Protein AF-A0AAV1TGT6-F1 (afdb_monomer_lite)

Organism: NCBI:txid2874970

Structure (mmCIF, N/CA/C/O backbone):
data_AF-A0AAV1TGT6-F1
#
_entry.id   AF-A0AAV1TGT6-F1
#
loop_
_atom_site.group_PDB
_atom_site.id
_atom_site.type_symbol
_atom_site.label_atom_id
_atom_site.label_alt_id
_atom_site.label_comp_id
_atom_site.label_asym_id
_atom_site.label_entity_id
_atom_site.label_seq_id
_atom_site.pdbx_PDB_ins_code
_atom_site.Cartn_x
_atom_site.Cartn_y
_atom_site.Cartn_z
_atom_site.occupancy
_atom_site.B_iso_or_equiv
_atom_site.auth_seq_id
_atom_site.auth_comp_id
_atom_site.auth_asym_id
_atom_site.auth_atom_id
_atom_site.pdbx_PDB_model_num
ATOM 1 N N . MET A 1 1 ? -1.659 16.816 -1.299 1.00 52.34 1 MET A N 1
ATOM 2 C CA . MET A 1 1 ? -0.322 16.943 -1.938 1.00 52.34 1 MET A CA 1
ATOM 3 C C . MET A 1 1 ? -0.437 16.817 -3.463 1.00 52.34 1 MET A C 1
ATOM 5 O O . MET A 1 1 ? -0.278 15.731 -4.001 1.00 52.34 1 MET A O 1
ATOM 9 N N . ARG A 1 2 ? -0.782 17.900 -4.177 1.00 68.19 2 ARG A N 1
ATOM 10 C CA . ARG A 1 2 ? -1.012 17.860 -5.644 1.00 68.19 2 ARG A CA 1
ATOM 11 C C . ARG A 1 2 ? 0.282 17.959 -6.464 1.00 68.19 2 ARG A C 1
ATOM 13 O O . ARG A 1 2 ? 0.355 17.412 -7.557 1.00 68.19 2 ARG A O 1
ATOM 20 N N . TRP A 1 3 ? 1.302 18.605 -5.903 1.00 65.56 3 TRP A N 1
ATOM 21 C CA . TRP A 1 3 ? 2.617 18.789 -6.519 1.00 65.56 3 TRP A CA 1
ATOM 22 C C . TRP A 1 3 ? 3.375 17.468 -6.711 1.00 65.56 3 TRP A C 1
ATOM 24 O O . TRP A 1 3 ? 3.948 17.245 -7.772 1.00 65.56 3 TRP A O 1
ATOM 34 N N . SER A 1 4 ? 3.298 16.546 -5.745 1.00 72.44 4 SER A N 1
ATOM 35 C CA . SER A 1 4 ? 3.922 15.225 -5.867 1.00 72.44 4 SER A CA 1
ATOM 36 C C . SER A 1 4 ? 3.271 14.382 -6.966 1.00 72.44 4 SER A C 1
ATOM 38 O O . SER A 1 4 ? 3.976 13.756 -7.749 1.00 72.44 4 SER A O 1
ATOM 40 N N . LEU A 1 5 ? 1.940 14.403 -7.083 1.00 71.75 5 LEU A N 1
ATOM 41 C CA . LEU A 1 5 ? 1.219 13.694 -8.148 1.00 71.75 5 LEU A CA 1
ATOM 42 C C . LEU A 1 5 ? 1.540 14.249 -9.542 1.00 71.75 5 LEU A C 1
ATOM 44 O O . LEU A 1 5 ? 1.738 13.469 -10.471 1.00 71.75 5 LEU A O 1
ATOM 48 N N . ALA A 1 6 ? 1.635 15.575 -9.679 1.00 72.00 6 ALA A N 1
ATOM 49 C CA . ALA A 1 6 ? 2.050 16.210 -10.927 1.00 72.00 6 ALA A CA 1
ATOM 50 C C . ALA A 1 6 ? 3.485 15.805 -11.307 1.00 72.00 6 ALA A C 1
ATOM 52 O O . ALA A 1 6 ? 3.708 15.332 -12.420 1.00 72.00 6 ALA A O 1
ATOM 53 N N . ALA A 1 7 ? 4.419 15.860 -10.352 1.00 75.00 7 ALA A N 1
ATOM 54 C CA . ALA A 1 7 ? 5.800 15.434 -10.563 1.00 75.00 7 ALA A CA 1
ATOM 55 C C . ALA A 1 7 ? 5.895 13.956 -10.983 1.00 75.00 7 ALA A C 1
ATOM 57 O O . ALA A 1 7 ? 6.621 13.626 -11.915 1.00 75.00 7 ALA A O 1
ATOM 58 N N . TRP A 1 8 ? 5.113 13.064 -10.365 1.00 76.12 8 TRP A N 1
ATOM 59 C CA . TRP A 1 8 ? 5.063 11.650 -10.753 1.00 76.12 8 TRP A CA 1
ATOM 60 C C . TRP A 1 8 ? 4.501 11.430 -12.160 1.00 76.12 8 TRP A C 1
ATOM 62 O O . TRP A 1 8 ? 4.9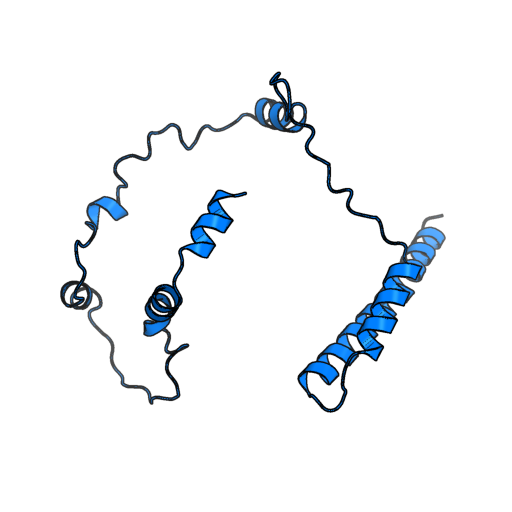58 10.526 -12.857 1.00 76.12 8 TRP A O 1
ATOM 72 N N . SER A 1 9 ? 3.542 12.252 -12.595 1.00 78.94 9 SER A N 1
ATOM 73 C CA . SER A 1 9 ? 2.957 12.152 -13.939 1.00 78.94 9 SER A CA 1
ATOM 74 C C . SER A 1 9 ? 3.894 12.617 -15.060 1.00 78.94 9 SER A C 1
ATOM 76 O O . SER A 1 9 ? 3.730 12.202 -16.206 1.00 78.94 9 SER A O 1
ATOM 78 N N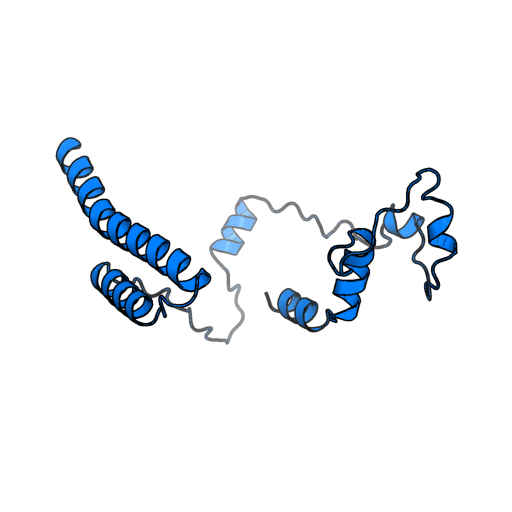 . GLU A 1 10 ? 4.898 13.431 -14.733 1.00 80.88 10 GLU A N 1
ATOM 79 C CA . GLU A 1 10 ? 5.905 13.918 -15.683 1.00 80.88 10 GLU A CA 1
ATOM 80 C C . GLU A 1 10 ? 7.106 12.967 -15.830 1.00 80.88 10 GLU A C 1
ATOM 82 O O . GLU A 1 10 ? 7.892 13.088 -16.776 1.00 80.88 10 GLU A O 1
ATOM 87 N N . ILE A 1 11 ? 7.254 11.982 -14.937 1.00 85.94 11 ILE A N 1
ATOM 88 C CA . ILE A 1 11 ? 8.341 11.004 -15.018 1.00 85.94 11 ILE A CA 1
ATOM 89 C C . ILE A 1 11 ? 8.053 10.012 -16.147 1.00 85.94 11 ILE A C 1
ATOM 91 O O . ILE A 1 11 ? 7.182 9.146 -16.066 1.00 85.94 11 ILE A O 1
ATOM 95 N N . SER A 1 12 ? 8.851 10.101 -17.209 1.00 83.94 12 SER A N 1
ATOM 96 C CA . SER A 1 12 ? 8.784 9.154 -18.319 1.00 83.94 12 SER A CA 1
ATOM 97 C C . SER A 1 12 ? 9.446 7.813 -17.972 1.00 83.94 12 SER A C 1
ATOM 99 O O . SER A 1 12 ? 10.417 7.746 -17.214 1.00 83.94 12 SER A O 1
ATOM 101 N N . SER A 1 13 ? 8.988 6.732 -18.610 1.00 79.31 13 SER A N 1
ATOM 102 C CA . SER A 1 13 ? 9.635 5.412 -18.511 1.00 79.31 13 SER A CA 1
ATOM 103 C C . SER A 1 13 ? 11.114 5.454 -18.925 1.00 79.31 13 SER A C 1
ATOM 105 O O . SER A 1 13 ? 11.942 4.770 -18.325 1.00 79.31 13 SER A O 1
ATOM 107 N N . ALA A 1 14 ? 11.471 6.314 -19.885 1.00 79.12 14 ALA A N 1
ATOM 108 C C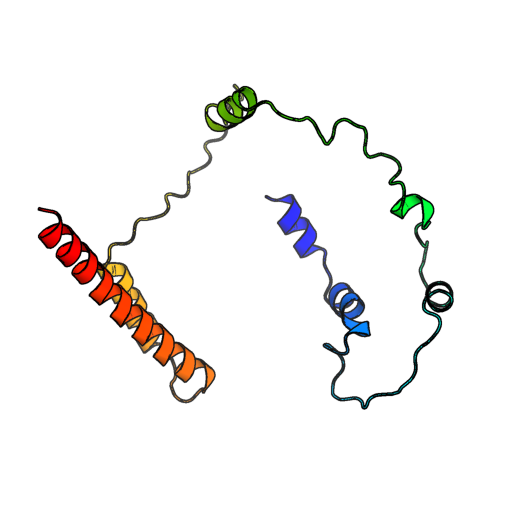A . ALA A 1 14 ? 12.856 6.522 -20.298 1.00 79.12 14 ALA A CA 1
ATOM 109 C C . ALA A 1 14 ? 13.705 7.162 -19.189 1.00 79.12 14 ALA A C 1
ATOM 111 O O . ALA A 1 14 ? 14.865 6.790 -19.022 1.00 79.12 14 ALA A O 1
ATOM 112 N N . THR A 1 15 ? 13.128 8.079 -18.405 1.00 81.31 15 THR A N 1
ATOM 113 C CA . THR A 1 15 ? 13.789 8.689 -17.242 1.00 81.31 15 THR A CA 1
ATOM 114 C C . THR A 1 15 ? 14.130 7.618 -16.210 1.00 81.31 15 THR A C 1
ATOM 116 O O . THR A 1 15 ? 15.280 7.511 -15.797 1.00 81.31 15 THR A O 1
ATOM 119 N N . ILE A 1 16 ? 13.162 6.758 -15.875 1.00 81.12 16 ILE A N 1
ATOM 120 C CA . ILE A 1 16 ? 13.356 5.646 -14.932 1.00 81.12 16 ILE A CA 1
ATOM 121 C C . ILE A 1 16 ? 14.429 4.684 -15.459 1.00 81.12 16 ILE A C 1
ATOM 123 O O . ILE A 1 16 ? 15.376 4.361 -14.746 1.00 81.12 16 ILE A O 1
ATOM 127 N N . ALA A 1 17 ? 14.334 4.268 -16.724 1.00 77.75 17 ALA A N 1
ATOM 128 C CA . ALA A 1 17 ? 15.307 3.362 -17.328 1.00 77.75 17 ALA A CA 1
ATOM 129 C C . ALA A 1 17 ? 16.732 3.940 -17.320 1.00 77.75 17 ALA A C 1
ATOM 131 O O . ALA A 1 17 ? 17.687 3.212 -17.067 1.00 77.75 17 ALA A O 1
ATOM 132 N N . ASN A 1 18 ? 16.884 5.247 -17.548 1.00 80.19 18 ASN A N 1
ATOM 133 C CA . ASN A 1 18 ? 18.186 5.908 -17.515 1.00 80.19 18 ASN A CA 1
ATOM 134 C C . ASN A 1 18 ? 18.755 5.977 -16.087 1.00 80.19 18 ASN A C 1
ATOM 136 O O . ASN A 1 18 ? 19.931 5.682 -15.882 1.00 80.19 18 ASN A O 1
ATOM 140 N N . CYS A 1 19 ? 17.914 6.265 -15.086 1.00 82.50 19 CYS A N 1
ATOM 141 C CA . CYS A 1 19 ? 18.313 6.260 -13.677 1.00 82.50 19 CYS A CA 1
ATOM 142 C C . CYS A 1 19 ? 18.837 4.892 -13.224 1.00 82.50 19 CYS A C 1
ATOM 144 O O . CYS A 1 19 ? 19.828 4.836 -12.508 1.00 82.50 19 CYS A O 1
ATOM 146 N N . PHE A 1 20 ? 18.225 3.793 -13.671 1.00 81.75 20 PHE A N 1
ATOM 147 C CA . PHE A 1 20 ? 18.610 2.431 -13.274 1.00 81.75 20 PHE A CA 1
ATOM 148 C C . PHE A 1 20 ? 19.540 1.726 -14.271 1.00 81.75 20 PHE A C 1
ATOM 150 O O . PHE A 1 20 ? 19.851 0.550 -14.105 1.00 81.75 20 PHE A O 1
ATOM 157 N N . ARG A 1 21 ? 20.038 2.423 -15.298 1.00 79.69 21 ARG A N 1
ATOM 158 C CA . ARG A 1 21 ? 20.909 1.807 -16.310 1.00 79.69 21 ARG A CA 1
ATOM 159 C C . ARG A 1 21 ? 22.228 1.298 -15.728 1.00 79.69 21 ARG A C 1
ATOM 161 O O . ARG A 1 21 ? 22.737 0.270 -16.146 1.00 79.69 21 ARG A O 1
ATOM 168 N N . HIS A 1 22 ? 22.766 1.991 -14.731 1.00 76.06 22 HIS A N 1
ATOM 169 C CA . HIS A 1 22 ? 24.014 1.607 -14.071 1.00 76.06 22 HIS A CA 1
ATOM 170 C C . HIS A 1 22 ? 23.860 0.404 -13.127 1.00 76.06 22 HIS A C 1
ATOM 172 O O . HIS A 1 22 ? 24.854 -0.220 -12.770 1.00 76.06 22 HIS A O 1
ATOM 178 N N . THR A 1 23 ? 22.634 0.070 -12.710 1.00 76.50 23 THR A N 1
ATOM 179 C CA . THR A 1 23 ? 22.392 -1.057 -11.800 1.00 76.50 23 THR A CA 1
ATOM 180 C C . THR A 1 23 ? 22.225 -2.379 -12.543 1.00 76.50 23 THR A C 1
ATOM 182 O O . THR A 1 23 ? 22.136 -3.424 -11.902 1.00 76.50 23 THR A O 1
ATOM 185 N N . GLY A 1 24 ? 22.134 -2.348 -13.881 1.00 69.06 24 GLY A N 1
ATOM 186 C CA . GLY A 1 24 ? 21.826 -3.518 -14.705 1.00 69.06 24 GLY A CA 1
ATOM 187 C C . GLY A 1 24 ? 20.427 -4.094 -14.455 1.00 69.06 24 GLY A C 1
ATOM 188 O O . GLY A 1 24 ? 20.091 -5.133 -15.006 1.00 69.06 24 GLY A O 1
ATOM 189 N N . LEU A 1 25 ? 19.589 -3.431 -13.644 1.00 71.25 25 LEU A N 1
ATOM 190 C CA . LEU A 1 25 ? 18.257 -3.912 -13.254 1.00 71.25 25 LEU A CA 1
ATOM 191 C C . LEU A 1 25 ? 17.293 -3.998 -14.445 1.00 71.25 25 LEU A C 1
ATOM 193 O O . LEU A 1 25 ? 16.362 -4.800 -14.438 1.00 71.25 25 LEU A O 1
ATOM 197 N N . MET A 1 26 ? 17.517 -3.149 -15.450 1.00 69.81 26 MET A N 1
ATOM 198 C CA . MET A 1 26 ? 16.704 -3.059 -16.666 1.00 69.81 26 MET A CA 1
ATOM 199 C C . MET A 1 26 ? 17.348 -3.767 -17.863 1.00 69.81 26 MET A C 1
ATOM 201 O O . MET A 1 26 ? 16.709 -3.896 -18.907 1.00 69.81 26 MET A O 1
ATOM 205 N N . ASP A 1 27 ? 18.588 -4.235 -17.717 1.00 66.56 27 ASP A N 1
ATOM 206 C CA . ASP A 1 27 ? 19.281 -4.993 -18.747 1.00 66.56 27 ASP A CA 1
ATOM 207 C C . ASP A 1 27 ? 19.010 -6.487 -18.514 1.00 66.56 27 ASP A C 1
ATOM 209 O O . ASP A 1 27 ? 19.322 -7.056 -17.468 1.00 66.56 27 ASP A O 1
ATOM 213 N N . GLY A 1 28 ? 18.393 -7.145 -19.500 1.00 63.25 28 GLY A N 1
ATOM 214 C CA . GLY A 1 28 ? 18.340 -8.610 -19.544 1.00 63.25 28 GLY A CA 1
ATOM 215 C C . GLY A 1 28 ? 19.755 -9.211 -19.490 1.00 63.25 28 GLY A C 1
ATOM 216 O O . GLY A 1 28 ? 20.731 -8.500 -19.724 1.00 63.25 28 GLY A O 1
ATOM 217 N N . PRO A 1 29 ? 19.902 -10.514 -19.190 1.00 48.16 29 PRO A N 1
ATOM 218 C CA . PRO A 1 29 ? 21.154 -11.081 -18.697 1.00 48.16 29 PRO A CA 1
ATOM 219 C C . PRO A 1 29 ? 22.310 -10.870 -19.681 1.00 48.16 29 PRO A C 1
ATOM 221 O O . PRO A 1 29 ? 22.440 -11.588 -20.672 1.00 48.16 29 PRO A O 1
ATOM 224 N N . ALA A 1 30 ? 23.177 -9.911 -19.365 1.00 44.94 30 ALA A N 1
ATOM 225 C CA . ALA A 1 30 ? 24.465 -9.720 -20.007 1.00 44.94 30 ALA A CA 1
ATOM 226 C C . ALA A 1 30 ? 25.564 -9.816 -18.941 1.00 44.94 30 ALA A C 1
ATOM 228 O O . ALA A 1 30 ? 25.501 -9.187 -17.887 1.00 44.94 30 ALA A O 1
ATOM 229 N N . LEU A 1 31 ? 26.526 -10.698 -19.222 1.00 45.31 31 LEU A N 1
ATOM 230 C CA . LEU A 1 31 ? 27.658 -11.100 -18.384 1.00 45.31 31 LEU A CA 1
ATOM 231 C C . LEU A 1 31 ? 28.491 -9.917 -17.845 1.00 45.31 31 LEU A C 1
ATOM 233 O O . LEU A 1 31 ? 28.522 -8.853 -18.462 1.00 45.31 31 LEU A O 1
ATOM 237 N N . PRO A 1 32 ? 29.252 -10.123 -16.751 1.00 49.84 32 PRO A N 1
ATOM 238 C CA . PRO A 1 32 ? 29.999 -9.060 -16.107 1.00 49.84 32 PRO A CA 1
ATOM 239 C C . PRO A 1 32 ? 31.267 -8.750 -16.905 1.00 49.84 32 PRO A C 1
ATOM 241 O O . PRO A 1 32 ? 32.095 -9.631 -17.146 1.00 49.84 32 PRO A O 1
ATOM 244 N N . THR A 1 33 ? 31.459 -7.483 -17.259 1.00 43.34 33 THR A N 1
ATOM 245 C CA . THR A 1 33 ? 32.773 -6.967 -17.651 1.00 43.34 33 THR A CA 1
ATOM 246 C C . THR A 1 33 ? 33.331 -6.094 -16.538 1.00 43.34 33 THR A C 1
ATOM 248 O O . THR A 1 33 ? 32.703 -5.152 -16.068 1.00 43.34 33 THR A O 1
ATOM 251 N N . SER A 1 34 ? 34.517 -6.509 -16.116 1.00 46.25 34 SER A N 1
ATOM 252 C CA . SER A 1 34 ? 35.388 -6.014 -15.060 1.00 46.25 34 SER A CA 1
ATOM 253 C C . SER A 1 34 ? 35.757 -4.532 -15.121 1.00 46.25 34 SER A C 1
ATOM 255 O O . SER A 1 34 ? 35.914 -3.986 -16.210 1.00 46.25 34 SER A O 1
ATOM 257 N N . GLY A 1 35 ? 36.196 -4.027 -13.966 1.00 36.19 35 GLY A N 1
ATOM 258 C CA . GLY A 1 35 ? 37.413 -3.212 -13.892 1.00 36.19 35 GLY A CA 1
ATOM 259 C C . GLY A 1 35 ? 37.160 -1.773 -13.481 1.00 36.19 35 GLY A C 1
ATOM 260 O O . GLY A 1 35 ? 36.563 -1.014 -14.232 1.00 36.19 35 GLY A O 1
ATOM 261 N N . GLY A 1 36 ? 37.611 -1.425 -12.276 1.00 45.34 36 GLY A N 1
ATOM 262 C CA . GLY A 1 36 ? 37.471 -0.091 -11.716 1.00 45.34 36 GLY A CA 1
ATOM 263 C C . GLY A 1 36 ? 38.458 0.941 -12.261 1.00 45.34 36 GLY A C 1
ATOM 264 O O . GLY A 1 36 ? 39.257 0.673 -13.155 1.00 45.34 36 GLY A O 1
ATOM 265 N N . GLU A 1 37 ? 38.397 2.086 -11.579 1.00 47.38 37 GLU A N 1
ATOM 266 C CA . GLU A 1 37 ? 39.290 3.250 -11.617 1.00 47.38 37 GLU A CA 1
ATOM 267 C C . GLU A 1 37 ? 38.924 4.350 -12.642 1.00 47.38 37 GLU A C 1
ATOM 269 O O . GLU A 1 37 ? 39.104 4.211 -13.849 1.00 47.38 37 GLU A O 1
ATOM 274 N N . ASN A 1 38 ? 38.496 5.498 -12.079 1.00 45.88 38 ASN A N 1
ATOM 275 C CA . ASN A 1 38 ? 38.295 6.845 -12.656 1.00 45.88 38 ASN A CA 1
ATOM 276 C C . ASN A 1 38 ? 36.859 7.273 -13.029 1.00 45.88 38 ASN A C 1
ATOM 278 O O . ASN A 1 38 ? 36.551 7.576 -14.180 1.00 45.88 38 ASN A O 1
ATOM 282 N N . GLU A 1 39 ? 36.002 7.451 -12.018 1.00 50.59 39 GLU A N 1
ATOM 283 C CA . GLU A 1 39 ? 34.635 7.991 -12.167 1.00 50.59 39 GLU A CA 1
ATOM 284 C C . GLU A 1 39 ? 34.567 9.503 -12.486 1.00 50.59 39 GLU A C 1
ATOM 286 O O . GLU A 1 39 ? 33.512 10.013 -12.851 1.00 50.59 39 GLU A O 1
ATOM 291 N N . ALA A 1 40 ? 35.681 10.242 -12.424 1.00 49.41 40 ALA A N 1
ATOM 292 C CA . ALA A 1 40 ? 35.696 11.681 -12.726 1.00 49.41 40 ALA A CA 1
ATOM 293 C C . ALA A 1 40 ? 35.831 12.008 -14.231 1.00 49.41 40 ALA A C 1
ATOM 295 O O . ALA A 1 40 ? 35.509 13.116 -14.655 1.00 49.41 40 ALA A O 1
ATOM 296 N N . GLY A 1 41 ? 36.306 11.064 -15.053 1.00 50.12 41 GLY A N 1
ATOM 297 C CA . GLY A 1 41 ? 36.535 11.281 -16.491 1.00 50.12 41 GLY A CA 1
ATOM 298 C C . GLY A 1 41 ? 35.352 10.912 -17.392 1.00 50.12 41 GLY A C 1
ATOM 299 O O . GLY A 1 41 ? 35.310 11.313 -18.555 1.00 50.12 41 GLY A O 1
ATOM 300 N N . THR A 1 42 ? 34.386 10.151 -16.875 1.00 54.50 42 THR A N 1
ATOM 301 C CA . THR A 1 42 ? 33.276 9.585 -17.658 1.00 54.50 42 THR A CA 1
ATOM 302 C C . THR A 1 42 ? 32.095 10.545 -17.793 1.00 54.50 42 THR A C 1
ATOM 304 O O . THR A 1 42 ? 31.396 10.516 -18.805 1.00 54.50 42 THR A O 1
ATOM 307 N N . VAL A 1 43 ? 31.910 11.461 -16.835 1.00 56.56 43 VAL A N 1
ATOM 308 C CA . VAL A 1 43 ? 30.804 12.437 -16.845 1.00 56.56 43 VAL A CA 1
ATOM 309 C C . VAL A 1 43 ? 30.905 13.402 -18.035 1.00 56.56 43 VAL A C 1
ATOM 311 O O . VAL A 1 43 ? 29.888 13.768 -18.618 1.00 56.56 43 VAL A O 1
ATOM 314 N N . GLY A 1 44 ? 32.124 13.752 -18.464 1.00 56.44 44 GLY A N 1
ATOM 315 C CA . GLY A 1 44 ? 32.361 14.633 -19.617 1.00 56.44 44 GLY A CA 1
ATOM 316 C C . GLY A 1 44 ? 32.101 13.994 -20.989 1.00 56.44 44 GLY A C 1
ATOM 317 O O . GLY A 1 44 ? 32.047 14.708 -21.986 1.00 56.44 44 GLY A O 1
ATOM 318 N N . GLN A 1 45 ? 31.941 12.667 -21.057 1.00 60.69 45 GLN A N 1
ATOM 319 C CA . GLN A 1 45 ? 31.667 11.936 -22.303 1.00 60.69 45 GLN A CA 1
ATOM 320 C C . GLN A 1 45 ? 30.175 11.658 -22.515 1.00 60.69 45 GLN A C 1
ATOM 322 O O . GLN A 1 45 ? 29.770 11.202 -23.586 1.00 60.69 45 GLN A O 1
ATOM 327 N N . LEU A 1 46 ? 29.343 11.934 -21.509 1.00 59.78 46 LEU A N 1
ATOM 328 C CA . LEU A 1 46 ? 27.899 11.832 -21.640 1.00 59.78 46 LEU A CA 1
ATOM 329 C C . LEU A 1 46 ? 27.408 13.004 -22.507 1.00 59.78 46 LEU A C 1
ATOM 331 O O . LEU A 1 46 ? 27.791 14.146 -22.248 1.00 59.78 46 LEU A O 1
ATOM 335 N N . PRO A 1 47 ? 26.556 12.773 -23.525 1.00 66.75 47 PRO A N 1
ATOM 336 C CA . PRO A 1 47 ? 25.981 13.832 -24.352 1.00 66.75 47 PRO A CA 1
ATOM 337 C C . PRO A 1 47 ? 24.910 14.609 -23.564 1.00 66.75 47 PRO A C 1
ATOM 339 O O . PRO A 1 47 ? 23.725 14.599 -23.897 1.00 66.75 47 PRO A O 1
ATOM 342 N N . LEU A 1 48 ? 25.322 15.261 -22.478 1.00 65.12 48 LEU A N 1
ATOM 343 C CA . LEU A 1 48 ? 24.476 16.071 -21.618 1.00 65.12 48 LEU A CA 1
ATOM 344 C C . LEU A 1 48 ? 24.286 17.429 -22.290 1.00 65.12 48 LEU A C 1
ATOM 346 O O . LEU A 1 48 ? 25.207 18.241 -22.383 1.00 65.12 48 LEU A O 1
ATOM 350 N N . ARG A 1 49 ? 23.075 17.689 -22.785 1.00 57.38 49 ARG A N 1
ATOM 351 C CA . ARG A 1 49 ? 22.690 19.045 -23.178 1.00 57.38 49 ARG A CA 1
ATOM 352 C C . ARG A 1 49 ? 22.552 19.874 -21.904 1.00 57.38 49 ARG A C 1
ATOM 354 O O . ARG A 1 49 ? 21.621 19.648 -21.144 1.00 57.38 49 ARG A O 1
ATOM 361 N N . ASN A 1 50 ? 23.465 20.829 -21.726 1.00 61.75 50 ASN A N 1
ATOM 362 C CA . ASN A 1 50 ? 23.506 21.781 -20.612 1.00 61.75 50 ASN A CA 1
ATOM 363 C C . ASN A 1 50 ? 23.796 21.138 -19.235 1.00 61.75 50 ASN A C 1
ATOM 365 O O . ASN A 1 50 ? 22.890 21.014 -18.411 1.00 61.75 50 ASN A O 1
ATOM 369 N N . PRO A 1 51 ? 25.042 20.699 -18.971 1.00 69.25 51 PRO A N 1
ATOM 370 C CA . PRO A 1 51 ? 25.408 20.161 -17.666 1.00 69.25 51 PRO A CA 1
ATOM 371 C C . PRO A 1 51 ? 25.345 21.258 -16.596 1.00 69.25 51 PRO A C 1
ATOM 373 O O . PRO A 1 51 ? 25.969 22.312 -16.729 1.00 69.25 51 PRO A O 1
ATOM 376 N N . MET A 1 52 ? 24.603 20.994 -15.521 1.00 69.12 52 MET A N 1
ATOM 377 C CA . MET A 1 52 ? 24.604 21.839 -14.329 1.00 69.12 52 MET A CA 1
ATOM 378 C C . MET A 1 52 ? 26.017 21.884 -13.735 1.00 69.12 52 MET A C 1
ATOM 380 O O . MET A 1 52 ? 26.719 20.870 -13.703 1.00 69.12 52 MET A O 1
ATOM 384 N N . SER A 1 53 ? 26.455 23.059 -13.278 1.00 76.31 53 SER A N 1
ATOM 385 C CA . SER A 1 53 ? 27.783 23.184 -12.681 1.00 76.31 53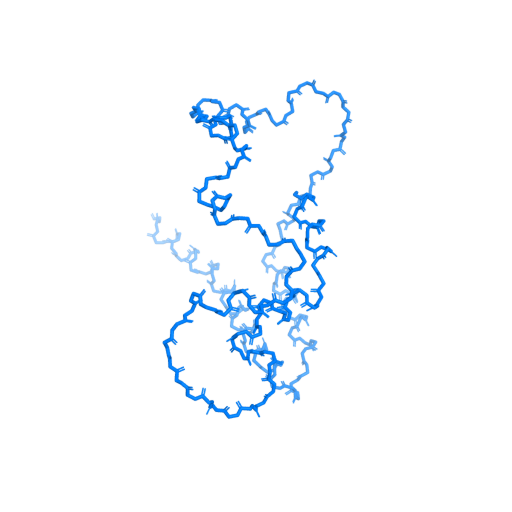 SER A CA 1
ATOM 386 C C . SER A 1 53 ? 27.834 22.467 -11.327 1.00 76.31 53 SER A C 1
ATOM 388 O O . SER A 1 53 ? 26.899 22.555 -10.535 1.00 76.31 53 SER A O 1
ATOM 390 N N . ILE A 1 54 ? 28.949 21.794 -11.027 1.00 70.56 54 ILE A N 1
ATOM 391 C CA . ILE A 1 54 ? 29.175 21.157 -9.715 1.00 70.56 54 ILE A CA 1
ATOM 392 C C . ILE A 1 54 ? 29.127 22.210 -8.594 1.00 70.56 54 ILE A C 1
ATOM 394 O O . ILE A 1 54 ? 28.653 21.927 -7.498 1.00 70.56 54 ILE A O 1
ATOM 398 N N . ALA A 1 55 ? 29.548 23.446 -8.879 1.00 69.75 55 ALA A N 1
ATOM 399 C CA . ALA A 1 55 ? 29.443 24.556 -7.936 1.00 69.75 55 ALA A CA 1
ATOM 400 C C . ALA A 1 55 ? 27.983 24.861 -7.554 1.00 69.75 55 ALA A C 1
ATOM 402 O O . ALA A 1 55 ? 27.722 25.155 -6.396 1.00 69.75 55 ALA A O 1
ATOM 403 N N . SER A 1 56 ? 27.039 24.715 -8.489 1.00 70.44 56 SER A N 1
ATOM 404 C CA . SER A 1 56 ? 25.599 24.868 -8.235 1.00 70.44 56 SER A CA 1
ATOM 405 C C . SER A 1 56 ? 25.006 23.710 -7.426 1.00 70.44 56 SER A C 1
ATOM 407 O O . SER A 1 56 ? 24.010 23.906 -6.746 1.00 70.44 56 SER A O 1
ATOM 409 N N . LEU A 1 57 ? 25.602 22.512 -7.483 1.00 68.31 57 LEU A N 1
ATOM 410 C CA . LEU A 1 57 ? 25.200 21.381 -6.634 1.00 68.31 57 LEU A CA 1
ATOM 411 C C . LEU A 1 57 ? 25.704 21.540 -5.198 1.00 68.31 57 LEU A C 1
ATOM 413 O O . LEU A 1 57 ? 25.012 21.182 -4.253 1.00 68.31 57 LEU A O 1
ATOM 417 N N . LEU A 1 58 ? 26.933 22.035 -5.046 1.00 71.75 58 LEU A N 1
ATOM 418 C CA . LEU A 1 58 ? 27.565 22.216 -3.738 1.00 71.75 58 LEU A CA 1
ATOM 419 C C . LEU A 1 58 ? 27.087 23.479 -3.025 1.00 71.75 58 LEU A C 1
ATOM 421 O O . LEU A 1 58 ? 27.161 23.550 -1.804 1.00 71.75 58 LEU A O 1
ATOM 425 N N . ASN A 1 59 ? 26.636 24.470 -3.785 1.00 64.31 59 ASN A N 1
ATOM 426 C CA . ASN A 1 59 ? 26.110 25.714 -3.261 1.00 64.31 59 ASN A CA 1
ATOM 427 C C . ASN A 1 59 ? 24.911 26.123 -4.129 1.00 64.31 59 ASN A C 1
ATOM 429 O O . ASN A 1 59 ? 25.095 26.842 -5.120 1.00 64.31 59 ASN A O 1
ATOM 433 N N . PRO A 1 60 ? 23.708 25.597 -3.827 1.00 66.88 60 PRO A N 1
ATOM 434 C CA . PRO A 1 60 ? 22.493 25.941 -4.546 1.00 66.88 60 PRO A CA 1
ATOM 435 C C . PRO A 1 60 ? 22.320 27.456 -4.501 1.00 66.88 60 PRO A C 1
ATOM 437 O O . PRO A 1 60 ? 22.146 28.050 -3.439 1.00 66.88 60 PRO A O 1
ATOM 440 N N . ALA A 1 61 ? 22.448 28.104 -5.656 1.00 63.22 61 ALA A N 1
ATOM 441 C CA . ALA A 1 61 ? 22.127 29.513 -5.752 1.00 63.22 61 ALA A CA 1
ATOM 442 C C . ALA A 1 61 ? 20.607 29.621 -5.593 1.00 63.22 61 ALA A C 1
ATOM 444 O O . ALA A 1 61 ? 19.886 29.122 -6.452 1.00 63.22 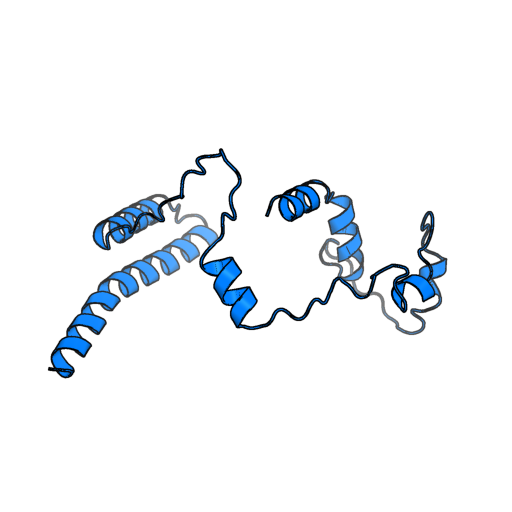61 ALA A O 1
ATOM 445 N N . GLU A 1 62 ? 20.176 30.269 -4.507 1.00 59.88 62 GLU A N 1
ATOM 446 C CA . GLU A 1 62 ? 18.785 30.639 -4.189 1.00 59.88 62 GLU A CA 1
ATOM 447 C C . GLU A 1 62 ? 17.960 29.647 -3.348 1.00 59.88 62 GLU A C 1
ATOM 449 O O . GLU A 1 62 ? 16.750 29.546 -3.524 1.00 59.88 62 GLU A O 1
ATOM 454 N N . GLU A 1 63 ? 18.550 29.005 -2.337 1.00 56.84 63 GLU A N 1
ATOM 455 C CA . GLU A 1 63 ? 17.770 28.818 -1.103 1.00 56.84 63 GLU A CA 1
ATOM 456 C C . GLU A 1 63 ? 17.947 30.082 -0.257 1.00 56.84 63 GLU A C 1
ATOM 458 O O . GLU A 1 63 ? 18.911 30.229 0.494 1.00 56.84 63 GLU A O 1
ATOM 463 N N . GLU A 1 64 ? 17.051 31.058 -0.454 1.00 57.53 64 GLU A N 1
ATOM 464 C CA . GLU A 1 64 ? 16.872 32.131 0.522 1.00 57.53 64 GLU A CA 1
ATOM 465 C C . GLU A 1 64 ? 16.689 31.493 1.906 1.00 57.53 64 GLU A C 1
ATOM 467 O O . GLU A 1 64 ? 15.950 30.520 2.068 1.00 57.53 64 GLU A O 1
ATOM 472 N N . GLU A 1 65 ? 17.352 32.073 2.907 1.00 55.06 65 GLU A N 1
ATOM 473 C CA . GLU A 1 65 ? 17.413 31.687 4.331 1.00 55.06 65 GLU A CA 1
ATOM 474 C C . GLU A 1 65 ? 16.029 31.587 5.026 1.00 55.06 65 GLU A C 1
ATOM 476 O O . GLU A 1 65 ? 15.921 31.413 6.235 1.00 55.06 65 GLU A O 1
ATOM 481 N N . THR A 1 66 ? 14.945 31.700 4.262 1.00 54.59 66 THR A N 1
ATOM 482 C CA . THR A 1 66 ? 13.543 31.690 4.672 1.00 54.59 66 THR A CA 1
ATOM 483 C C . THR A 1 66 ? 12.900 30.301 4.617 1.00 54.59 66 THR A C 1
ATOM 485 O O . THR A 1 66 ? 11.864 30.099 5.249 1.00 54.59 66 THR A O 1
ATOM 488 N N . ALA A 1 67 ? 13.493 29.321 3.919 1.00 55.62 67 ALA A N 1
ATOM 489 C CA . ALA A 1 67 ? 12.936 27.962 3.831 1.00 55.62 67 ALA A CA 1
ATOM 490 C C . ALA A 1 67 ? 13.038 27.167 5.150 1.00 55.62 67 ALA A C 1
ATOM 492 O O . ALA A 1 67 ? 12.317 26.188 5.350 1.00 55.62 67 ALA A O 1
ATOM 493 N N . HIS A 1 68 ? 13.900 27.607 6.070 1.00 54.25 68 HIS A N 1
ATOM 494 C CA . HIS A 1 68 ? 14.072 27.028 7.402 1.00 54.25 68 HIS A CA 1
ATOM 495 C C . HIS A 1 68 ? 13.560 27.982 8.484 1.00 54.25 68 HIS A C 1
ATOM 497 O O . HIS A 1 68 ? 14.276 28.313 9.425 1.00 54.25 68 HIS A O 1
ATOM 503 N N . ALA A 1 69 ? 12.317 28.450 8.357 1.00 66.19 69 ALA A N 1
ATOM 504 C CA . ALA A 1 69 ? 11.642 29.061 9.494 1.00 66.19 69 ALA A CA 1
ATOM 505 C C . ALA A 1 69 ? 11.463 27.986 10.582 1.00 66.19 69 ALA A C 1
ATOM 507 O O . ALA A 1 69 ? 10.607 27.108 10.467 1.00 66.19 69 ALA A O 1
ATOM 508 N N . GLU A 1 70 ? 12.309 28.019 11.613 1.00 69.75 70 GLU A N 1
ATOM 509 C CA . GLU A 1 70 ? 12.128 27.218 12.822 1.00 69.75 70 GLU A CA 1
ATOM 510 C C . GLU A 1 70 ? 10.839 27.687 13.513 1.00 69.75 70 GLU A C 1
ATOM 512 O O . GLU A 1 70 ? 10.828 28.686 14.230 1.00 69.75 70 GLU A O 1
ATOM 517 N N . LEU A 1 71 ? 9.726 27.000 13.244 1.00 75.12 71 LEU A N 1
ATOM 518 C CA . LEU A 1 71 ? 8.457 27.253 13.921 1.00 75.12 71 LEU A CA 1
ATOM 519 C C . LEU A 1 71 ? 8.581 26.851 15.388 1.00 75.12 71 LEU A C 1
ATOM 521 O O . LEU A 1 71 ? 9.047 25.758 15.714 1.00 75.12 71 LEU A O 1
ATOM 525 N N . THR A 1 72 ? 8.119 27.722 16.276 1.00 78.81 72 THR A N 1
ATOM 526 C CA . THR A 1 72 ? 8.023 27.399 17.700 1.00 78.81 72 THR A CA 1
ATOM 527 C C . THR A 1 72 ? 6.856 26.440 17.952 1.00 78.81 72 THR A C 1
ATOM 529 O O . THR A 1 72 ? 5.848 26.475 17.244 1.00 78.81 72 THR A O 1
ATOM 532 N N . ASP A 1 73 ? 6.939 25.608 18.997 1.00 79.69 73 ASP A N 1
ATOM 533 C CA . ASP A 1 73 ? 5.884 24.635 19.340 1.00 79.69 73 ASP A CA 1
ATOM 534 C C . ASP A 1 73 ? 4.483 25.275 19.436 1.00 79.69 73 ASP A C 1
ATOM 536 O O . ASP A 1 73 ? 3.487 24.661 19.058 1.00 79.69 73 ASP A O 1
ATOM 540 N N . ALA A 1 74 ? 4.392 26.534 19.881 1.00 80.44 74 ALA A N 1
ATOM 541 C CA . ALA A 1 74 ? 3.133 27.274 19.962 1.00 80.44 74 ALA A CA 1
ATOM 542 C C . ALA A 1 74 ? 2.541 27.628 18.582 1.00 80.44 74 ALA A C 1
ATOM 544 O O . ALA A 1 74 ? 1.322 27.633 18.416 1.00 80.44 74 ALA A O 1
ATOM 545 N N . GLU A 1 75 ? 3.382 27.901 17.584 1.00 77.25 75 GLU A N 1
ATOM 546 C CA . GLU A 1 75 ? 2.954 28.176 16.205 1.00 77.25 75 GLU A CA 1
ATOM 547 C C . GLU A 1 75 ? 2.533 26.890 15.489 1.00 77.25 75 GLU A C 1
ATOM 549 O O . GLU A 1 75 ? 1.561 26.894 14.734 1.00 77.25 75 GLU A O 1
ATOM 554 N N . ILE A 1 76 ? 3.205 25.775 15.791 1.00 79.50 76 ILE A N 1
ATOM 555 C CA . ILE A 1 76 ? 2.830 24.443 15.303 1.00 79.50 76 ILE A CA 1
ATOM 556 C C . ILE A 1 76 ? 1.454 24.048 15.846 1.00 79.50 76 ILE A C 1
ATOM 558 O O . ILE A 1 76 ? 0.598 23.609 15.082 1.00 79.50 76 ILE A O 1
ATOM 562 N N . ILE A 1 77 ? 1.214 24.242 17.148 1.00 80.56 77 ILE A N 1
ATOM 563 C CA . ILE A 1 77 ? -0.089 23.959 17.767 1.00 80.56 77 ILE A CA 1
ATOM 564 C C . ILE A 1 77 ? -1.183 24.809 17.115 1.00 80.56 77 ILE A C 1
ATOM 566 O O . ILE A 1 77 ? -2.232 24.281 16.760 1.00 80.56 77 ILE A O 1
ATOM 570 N N . LYS A 1 78 ? -0.918 26.092 16.856 1.00 78.25 78 LYS A N 1
ATOM 571 C CA . LYS A 1 78 ? -1.891 26.982 16.215 1.00 78.25 78 LYS A CA 1
ATOM 572 C C . LYS A 1 78 ? -2.235 26.572 14.776 1.00 78.25 78 LYS A C 1
ATOM 574 O O . LYS A 1 78 ? -3.388 26.687 14.387 1.00 78.25 78 LYS A O 1
ATOM 579 N N . LEU A 1 79 ? -1.277 26.052 14.004 1.00 73.94 79 LEU A N 1
ATOM 580 C CA . LEU A 1 79 ? -1.530 25.502 12.660 1.00 73.94 79 LEU A CA 1
ATOM 581 C C . LEU A 1 79 ? -2.359 24.208 12.683 1.00 73.94 79 LEU A C 1
ATOM 583 O O . LEU A 1 79 ? -3.040 23.896 11.709 1.00 73.94 79 LEU A O 1
ATOM 587 N N . VAL A 1 80 ? -2.282 23.443 13.774 1.00 73.31 80 VAL A N 1
ATOM 588 C CA . VAL A 1 80 ? -3.079 22.223 13.972 1.00 73.31 80 VAL A CA 1
ATOM 589 C C . VAL A 1 80 ? -4.486 22.556 14.473 1.00 73.31 80 VAL A C 1
ATOM 591 O O . VAL A 1 80 ? -5.438 21.876 14.099 1.00 73.31 80 VAL A O 1
ATOM 594 N N . GLU A 1 81 ? -4.619 23.586 15.309 1.00 74.12 81 GLU A N 1
ATOM 595 C CA . GLU A 1 81 ? -5.896 24.007 15.894 1.00 74.12 81 GLU A CA 1
ATOM 596 C C . GLU A 1 81 ? -6.733 24.890 14.951 1.00 74.12 81 GLU A C 1
ATOM 598 O O . GLU A 1 81 ? -7.952 24.743 14.937 1.00 74.12 81 GLU A O 1
ATOM 603 N N . ASP A 1 82 ? -6.103 25.732 14.122 1.00 60.56 82 ASP A N 1
ATOM 604 C CA . ASP A 1 82 ? -6.751 26.567 13.096 1.00 60.56 82 ASP A CA 1
ATOM 605 C C . ASP A 1 82 ? -6.213 26.220 11.687 1.00 60.56 82 ASP A C 1
ATOM 607 O O . ASP A 1 82 ? -5.416 26.971 11.113 1.00 60.56 82 ASP A O 1
ATOM 611 N N . PRO A 1 83 ? -6.646 25.108 11.058 1.00 55.53 83 PRO A N 1
ATOM 612 C CA . PRO A 1 83 ? -6.321 24.843 9.653 1.00 55.53 83 PRO A CA 1
ATOM 613 C C . PRO A 1 83 ? -6.994 25.836 8.684 1.00 55.53 83 PRO A C 1
ATOM 615 O O . PRO A 1 83 ? -6.645 25.873 7.505 1.00 55.53 83 PRO A O 1
ATOM 618 N N . TYR A 1 84 ? -7.934 26.652 9.174 1.00 51.62 84 TYR A N 1
ATOM 619 C CA . TYR A 1 84 ? -8.694 27.630 8.400 1.00 51.62 84 TYR A CA 1
ATOM 620 C C . TYR A 1 84 ? -8.677 28.992 9.099 1.00 51.62 84 TYR A C 1
ATOM 622 O O . TYR A 1 84 ? -9.676 29.432 9.666 1.00 51.62 84 TYR A O 1
ATOM 630 N N . GLY A 1 85 ? -7.539 29.684 9.051 1.00 52.38 85 GLY A N 1
ATOM 631 C CA . GLY A 1 85 ? -7.554 31.131 9.240 1.00 52.38 85 GLY A CA 1
ATOM 632 C C . GLY A 1 85 ? -8.476 31.746 8.186 1.00 52.38 85 GLY A C 1
ATOM 633 O O . GLY A 1 85 ? -8.194 31.606 7.004 1.00 52.38 85 GLY A O 1
ATOM 634 N N . GLU A 1 86 ? -9.587 32.334 8.640 1.00 54.25 86 GLU A N 1
ATOM 635 C CA . GLU A 1 86 ? -10.591 33.123 7.905 1.00 54.25 86 GLU A CA 1
ATOM 636 C C . GLU A 1 86 ? -10.357 33.276 6.384 1.00 54.25 86 GLU A C 1
ATOM 638 O O . GLU A 1 86 ? -9.988 34.344 5.903 1.00 54.25 86 GLU A O 1
ATOM 643 N N . GLU A 1 87 ? -10.650 32.239 5.600 1.00 44.88 87 GLU A N 1
ATOM 644 C CA . GLU A 1 87 ? -11.003 32.403 4.190 1.00 44.88 87 GLU A CA 1
ATOM 645 C C . GLU A 1 87 ? -12.324 31.683 3.934 1.00 44.88 87 GLU A C 1
ATOM 647 O O . GLU A 1 87 ? -12.463 30.465 4.061 1.00 44.88 87 GLU A O 1
ATOM 652 N N . GLU A 1 88 ? -13.333 32.493 3.626 1.00 48.94 88 GLU A N 1
ATOM 653 C CA . GLU A 1 88 ? -14.650 32.047 3.218 1.00 48.94 88 GLU A CA 1
ATOM 654 C C . GLU A 1 88 ? -14.552 31.123 1.997 1.00 48.94 88 GLU A C 1
ATOM 656 O O . GLU A 1 88 ? -14.111 31.519 0.920 1.00 48.94 88 GLU A O 1
ATOM 661 N N . GLY A 1 89 ? -15.101 29.918 2.144 1.00 43.66 89 GLY A N 1
ATOM 662 C CA . GLY A 1 89 ? -15.695 29.195 1.027 1.00 43.66 89 GLY A CA 1
ATOM 663 C C . GLY A 1 89 ? -14.819 28.144 0.358 1.00 43.66 89 GLY A C 1
ATOM 664 O O . GLY A 1 89 ? -14.398 28.314 -0.778 1.00 43.66 89 GLY A O 1
ATOM 665 N N . ALA A 1 90 ? -14.739 26.967 0.970 1.00 41.84 90 ALA A N 1
ATOM 666 C CA . ALA A 1 90 ? -14.918 25.707 0.253 1.00 41.84 90 ALA A CA 1
ATOM 667 C C . ALA A 1 90 ? -15.211 24.607 1.273 1.00 41.84 90 ALA A C 1
ATOM 669 O O . ALA A 1 90 ? -14.370 24.272 2.099 1.00 41.84 90 ALA A O 1
ATOM 670 N N . ALA A 1 91 ? -16.419 24.050 1.220 1.00 48.44 91 ALA A N 1
ATOM 671 C CA . ALA A 1 91 ? -16.737 22.819 1.923 1.00 48.44 91 ALA A CA 1
ATOM 672 C C . ALA A 1 91 ? -15.900 21.680 1.314 1.00 48.44 91 ALA A C 1
ATOM 674 O O . ALA A 1 91 ? -16.275 21.113 0.286 1.00 48.44 91 ALA A O 1
ATOM 675 N N . GLU A 1 92 ? -14.751 21.377 1.914 1.00 42.50 92 GLU A N 1
ATOM 676 C CA . GLU A 1 92 ? -14.032 20.134 1.660 1.00 42.50 92 GLU A CA 1
ATOM 677 C C . GLU A 1 92 ? -14.721 19.025 2.455 1.00 42.50 92 GLU A C 1
ATOM 679 O O . GLU A 1 92 ? -14.814 19.062 3.679 1.00 42.50 92 GLU A O 1
ATOM 684 N N . ALA A 1 93 ? -15.280 18.062 1.726 1.00 46.16 93 ALA A N 1
ATOM 685 C CA . ALA A 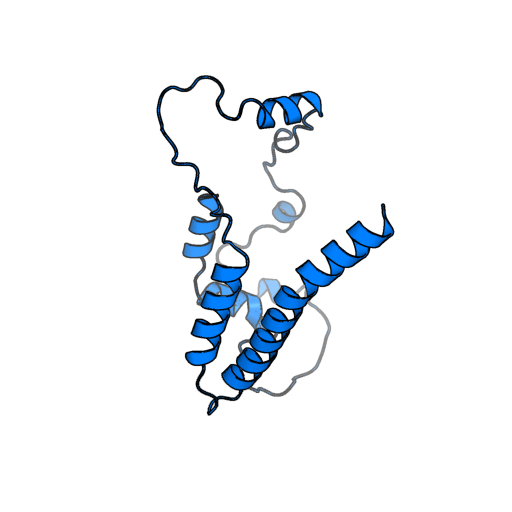1 93 ? -15.828 16.850 2.302 1.00 46.16 93 ALA A CA 1
ATOM 686 C C . ALA A 1 93 ? -14.693 16.075 2.983 1.00 46.16 93 ALA A C 1
ATOM 688 O O . ALA A 1 93 ? -13.821 15.523 2.312 1.00 46.16 93 ALA A O 1
ATOM 689 N N . GLU A 1 94 ? -14.716 16.053 4.312 1.00 44.34 94 GLU A N 1
ATOM 690 C CA . GLU A 1 94 ? -13.919 15.145 5.125 1.00 44.34 94 GLU A CA 1
ATOM 691 C C . GLU A 1 94 ? -14.228 13.707 4.686 1.00 44.34 94 GLU A C 1
ATOM 693 O O . GLU A 1 94 ? -15.360 13.231 4.800 1.00 44.34 94 GLU A O 1
ATOM 698 N N . GLU A 1 95 ? -13.235 13.013 4.130 1.00 47.88 95 GLU A N 1
ATOM 699 C CA . GLU A 1 95 ? -13.328 11.581 3.867 1.00 47.88 95 GLU A CA 1
ATOM 700 C C . GLU A 1 95 ? -13.310 10.871 5.230 1.00 47.88 95 GLU A C 1
ATOM 702 O O . GLU A 1 95 ? -12.254 10.589 5.801 1.00 47.88 95 GLU A O 1
ATOM 707 N N . GLU A 1 96 ? -14.498 10.655 5.803 1.00 49.53 96 GLU A N 1
ATOM 708 C CA . GLU A 1 96 ? -14.684 9.812 6.980 1.00 49.53 96 GLU A CA 1
ATOM 709 C C . GLU A 1 96 ? -14.037 8.452 6.700 1.00 49.53 96 GLU A C 1
ATOM 711 O O . GLU A 1 96 ? -14.516 7.662 5.887 1.00 49.53 96 GLU A O 1
ATOM 716 N N . VAL A 1 97 ? -12.935 8.157 7.392 1.00 52.12 97 VAL A N 1
ATOM 717 C CA . VAL A 1 97 ? -12.345 6.819 7.407 1.00 52.12 97 VAL A CA 1
ATOM 718 C C . VAL A 1 97 ? -13.363 5.886 8.064 1.00 52.12 97 VAL A C 1
ATOM 720 O O . VAL A 1 97 ? -13.415 5.771 9.294 1.00 52.12 97 VAL A O 1
ATOM 723 N N . GLU A 1 98 ? -14.204 5.248 7.246 1.00 57.22 98 GLU A N 1
ATOM 724 C CA . GLU A 1 98 ? -15.241 4.324 7.696 1.00 57.22 98 GLU A CA 1
ATOM 725 C C . GLU A 1 98 ? -14.620 3.254 8.601 1.00 57.22 98 GLU A C 1
ATOM 727 O O . GLU A 1 98 ? -13.793 2.422 8.208 1.00 57.22 98 GLU A O 1
ATOM 732 N N . LYS A 1 99 ? -15.025 3.273 9.872 1.00 70.44 99 LYS A N 1
ATOM 733 C CA . LYS A 1 99 ? -14.608 2.283 10.864 1.00 70.44 99 LYS A CA 1
ATOM 734 C C . LYS A 1 99 ? -15.322 0.962 10.571 1.00 70.44 99 LYS A C 1
ATOM 736 O O . LYS A 1 99 ? -16.311 0.643 11.221 1.00 70.44 99 LYS A O 1
ATOM 741 N N . HIS A 1 100 ? -14.812 0.175 9.622 1.00 75.75 100 HIS A N 1
ATOM 742 C CA . HIS A 1 100 ? -15.387 -1.138 9.317 1.00 75.75 100 HIS A CA 1
ATOM 743 C C . HIS A 1 100 ? -15.410 -2.038 10.555 1.00 75.75 100 HIS A C 1
ATOM 745 O O . HIS A 1 100 ? -14.395 -2.200 11.256 1.00 75.75 100 HIS A O 1
ATOM 751 N N . SER A 1 101 ? -16.555 -2.673 10.793 1.00 86.19 101 SER A N 1
ATOM 752 C CA . SER A 1 101 ? -16.717 -3.606 11.901 1.00 86.19 101 SER A CA 1
ATOM 753 C C . SER A 1 101 ? -15.837 -4.849 11.701 1.00 86.19 101 SER A C 1
ATOM 755 O O . SER A 1 101 ? -15.471 -5.230 10.585 1.00 86.19 101 SER A O 1
ATOM 757 N N . LYS A 1 102 ? -15.473 -5.537 12.793 1.00 86.06 102 LYS A N 1
ATOM 758 C CA . LYS A 1 102 ? -14.685 -6.785 12.711 1.00 86.06 102 LYS A CA 1
ATOM 759 C C . LYS A 1 102 ? -15.367 -7.836 11.820 1.00 86.06 102 LYS A C 1
ATOM 761 O O . LYS A 1 102 ? -14.681 -8.589 11.129 1.00 86.06 102 LYS A O 1
ATOM 766 N N . ALA A 1 103 ? -16.698 -7.889 11.843 1.00 87.19 103 ALA A N 1
ATOM 767 C CA . ALA A 1 103 ? -17.481 -8.816 11.036 1.00 87.19 103 ALA A CA 1
ATOM 768 C C . ALA A 1 103 ? -17.377 -8.492 9.538 1.00 87.19 103 ALA A C 1
ATOM 770 O O . ALA A 1 103 ? -17.111 -9.398 8.750 1.00 87.19 103 ALA A O 1
ATOM 771 N N . GLU A 1 104 ? -17.486 -7.216 9.158 1.00 91.38 104 GLU A N 1
ATOM 772 C CA . GLU A 1 104 ? -17.298 -6.761 7.772 1.00 91.38 104 GLU A CA 1
ATOM 773 C C . GLU A 1 104 ? -15.894 -7.078 7.262 1.00 91.38 104 GLU A C 1
ATOM 775 O O . GLU A 1 104 ? -15.748 -7.676 6.201 1.00 91.38 104 GLU A O 1
ATOM 780 N N . LYS A 1 105 ? -14.853 -6.785 8.053 1.00 90.44 105 LYS A N 1
ATOM 781 C CA . LYS A 1 105 ? -13.463 -7.106 7.683 1.00 90.44 105 LYS A CA 1
ATOM 782 C C . LYS A 1 105 ? -13.275 -8.603 7.414 1.00 90.44 105 LYS A C 1
ATOM 784 O O . LYS A 1 105 ? -12.628 -8.982 6.439 1.00 90.44 105 LYS A O 1
ATOM 789 N N . LEU A 1 106 ? -13.860 -9.470 8.246 1.00 92.25 106 LEU A N 1
ATOM 790 C CA . LEU A 1 106 ? -13.812 -10.924 8.046 1.00 92.25 106 LEU A CA 1
ATOM 791 C C . LEU A 1 106 ? -14.622 -11.385 6.829 1.00 92.25 106 LEU A C 1
ATOM 793 O O . LEU A 1 106 ? -14.196 -12.326 6.152 1.00 92.25 106 LEU A O 1
ATOM 797 N N . ALA A 1 107 ? -15.767 -10.759 6.560 1.00 93.44 107 ALA A N 1
ATOM 798 C CA . ALA A 1 107 ? -16.594 -11.050 5.394 1.00 93.44 107 ALA A CA 1
ATOM 799 C C . ALA A 1 107 ? -15.861 -10.670 4.099 1.00 93.44 107 ALA A C 1
ATOM 801 O O . ALA A 1 107 ? -15.707 -11.520 3.221 1.00 93.44 107 ALA A O 1
ATOM 802 N N . SER A 1 108 ? -15.303 -9.459 4.034 1.00 93.19 108 SER A N 1
ATOM 803 C CA . SER A 1 108 ? -14.508 -8.980 2.901 1.00 93.19 108 SER A CA 1
ATOM 804 C C . SER A 1 108 ? -13.284 -9.860 2.653 1.00 93.19 108 SER A C 1
ATOM 806 O O . SER A 1 108 ? -13.070 -10.302 1.530 1.00 93.19 108 SER A O 1
ATOM 808 N N . LEU A 1 109 ? -12.528 -10.223 3.697 1.00 93.62 109 LEU A N 1
ATOM 809 C CA . LEU A 1 109 ? -11.400 -11.154 3.561 1.00 93.62 109 LEU A CA 1
ATOM 810 C C . LEU A 1 109 ? -11.832 -12.527 3.030 1.00 93.62 109 LEU A C 1
ATOM 812 O O . LEU A 1 109 ? -11.122 -13.123 2.223 1.00 93.62 109 LEU A O 1
ATOM 816 N N . SER A 1 110 ? -12.990 -13.035 3.461 1.00 94.25 110 SER A N 1
ATOM 817 C CA . SER A 1 110 ? -13.510 -14.324 2.982 1.00 94.25 110 SER A CA 1
ATOM 818 C C . SER A 1 110 ? -13.869 -14.270 1.497 1.00 94.25 110 SER A C 1
ATOM 820 O O . SER A 1 110 ? -13.574 -15.218 0.770 1.00 94.25 110 SER A O 1
ATOM 822 N N . LEU A 1 111 ? -14.455 -13.157 1.047 1.00 95.88 111 LEU A N 1
ATOM 823 C CA . LEU A 1 111 ? -14.751 -12.915 -0.361 1.00 95.88 111 LEU A CA 1
ATOM 824 C C . LEU A 1 111 ? -13.460 -12.850 -1.188 1.00 95.88 111 LEU A C 1
ATOM 826 O O . LEU A 1 111 ? -13.334 -13.568 -2.175 1.00 95.88 111 LEU A O 1
ATOM 830 N N . SER A 1 112 ? -12.472 -12.063 -0.751 1.00 94.00 112 SER A N 1
ATOM 831 C CA . SER A 1 112 ? -11.187 -11.929 -1.446 1.00 94.00 112 SER A CA 1
ATOM 832 C C . SER A 1 112 ? -10.461 -13.266 -1.584 1.00 94.00 112 SER A C 1
ATOM 834 O O . SER A 1 112 ? -9.914 -13.561 -2.640 1.00 94.00 112 SER A O 1
ATOM 836 N N . ILE A 1 113 ? -10.500 -14.112 -0.550 1.00 93.69 113 ILE A N 1
ATOM 837 C CA . ILE A 1 113 ? -9.935 -15.468 -0.592 1.00 93.69 113 ILE A CA 1
ATOM 838 C C . ILE A 1 113 ? -10.642 -16.340 -1.639 1.00 93.69 113 ILE A C 1
ATOM 840 O O . ILE A 1 113 ? -9.978 -17.118 -2.319 1.00 93.69 113 ILE A O 1
ATOM 844 N N . ALA A 1 114 ? -11.966 -16.222 -1.776 1.00 94.50 114 ALA A N 1
ATOM 845 C CA . ALA A 1 114 ? -12.747 -17.012 -2.728 1.00 94.50 114 ALA A CA 1
ATOM 846 C C . ALA A 1 114 ? -12.478 -16.637 -4.196 1.00 94.50 114 ALA A C 1
ATOM 848 O O . ALA A 1 114 ? -12.687 -17.463 -5.080 1.00 94.50 114 ALA A O 1
ATOM 849 N N . LEU A 1 115 ? -12.003 -15.414 -4.454 1.00 95.38 115 LEU A N 1
ATOM 850 C CA . LEU A 1 115 ? -11.658 -14.933 -5.795 1.00 95.38 115 LEU A CA 1
ATOM 851 C C . LEU A 1 115 ? -10.269 -15.391 -6.267 1.00 95.38 115 LEU A C 1
ATOM 853 O O . LEU A 1 115 ? -9.934 -15.220 -7.439 1.00 95.38 115 LEU A O 1
ATOM 857 N N . LEU A 1 116 ? -9.448 -15.957 -5.379 1.00 93.88 116 LEU A N 1
ATOM 858 C CA . LEU A 1 116 ? -8.101 -16.396 -5.728 1.00 93.88 116 LEU A CA 1
ATOM 859 C C . LEU A 1 116 ? -8.123 -17.720 -6.498 1.00 93.88 116 LEU A C 1
ATOM 861 O O . LEU A 1 116 ? -8.569 -18.750 -5.996 1.00 93.88 116 LEU A O 1
ATOM 865 N N . ASP A 1 117 ? -7.544 -17.704 -7.694 1.00 94.19 117 ASP A N 1
ATOM 866 C CA . ASP A 1 117 ? -7.271 -18.916 -8.468 1.00 94.19 117 ASP A CA 1
ATOM 867 C C . ASP A 1 117 ? -6.024 -19.651 -7.942 1.00 94.19 117 ASP A C 1
ATOM 869 O O . ASP A 1 117 ? -4.899 -19.184 -8.111 1.00 94.19 117 ASP A O 1
ATOM 873 N N . LEU A 1 118 ? -6.213 -20.828 -7.343 1.00 91.50 118 LEU A N 1
ATOM 874 C CA . LEU A 1 118 ? -5.142 -21.653 -6.770 1.00 91.50 118 LEU A CA 1
ATOM 875 C C . LEU A 1 118 ? -4.229 -22.321 -7.813 1.00 91.50 118 LEU A C 1
ATOM 877 O O . LEU A 1 118 ? -3.258 -22.971 -7.419 1.00 91.50 118 LEU A O 1
ATOM 881 N N . SER A 1 119 ? -4.513 -22.181 -9.111 1.00 92.56 119 SER A N 1
ATOM 882 C CA . SER A 1 119 ? -3.627 -22.657 -10.177 1.00 92.56 119 SER A CA 1
ATOM 883 C C . SER A 1 119 ? -2.349 -21.812 -10.305 1.00 92.56 119 SER A C 1
ATOM 885 O O . SER A 1 119 ? -1.320 -22.316 -10.757 1.00 92.56 119 SER A O 1
ATOM 887 N N . GLN A 1 120 ? -2.386 -20.551 -9.855 1.00 94.81 120 GLN A N 1
ATOM 888 C CA . GLN A 1 120 ? -1.259 -19.620 -9.917 1.00 94.81 120 GLN A CA 1
ATOM 889 C C . GLN A 1 120 ? -0.478 -19.587 -8.600 1.00 94.81 120 GLN A C 1
ATOM 891 O O . GLN A 1 120 ? -1.051 -19.435 -7.520 1.00 94.81 120 GLN A O 1
ATOM 896 N N . GLU A 1 121 ? 0.854 -19.664 -8.663 1.00 93.75 121 GLU A N 1
ATOM 897 C CA . GLU A 1 121 ? 1.688 -19.694 -7.451 1.00 93.75 121 GLU A CA 1
ATOM 898 C C . GLU A 1 121 ? 1.580 -18.398 -6.625 1.00 93.75 121 GLU A C 1
ATOM 900 O O . GLU A 1 121 ? 1.494 -18.450 -5.398 1.00 93.75 121 GLU A O 1
ATOM 905 N N . SER A 1 122 ? 1.472 -17.239 -7.283 1.00 92.38 122 SER A N 1
ATOM 906 C CA . SER A 1 122 ? 1.240 -15.942 -6.628 1.00 92.38 122 SER A CA 1
ATOM 907 C C . SER A 1 122 ? -0.041 -15.942 -5.786 1.00 92.38 122 SER A C 1
ATOM 909 O O . SER A 1 122 ? -0.043 -15.513 -4.630 1.00 92.38 122 SER A O 1
ATOM 911 N N . HIS A 1 123 ? -1.126 -16.492 -6.327 1.00 94.81 123 HIS A N 1
ATOM 912 C CA . HIS A 1 123 ? -2.411 -16.596 -5.647 1.00 94.81 123 HIS A CA 1
ATOM 913 C C . HIS A 1 123 ? -2.389 -17.614 -4.508 1.00 94.81 123 HIS A C 1
ATOM 915 O O . HIS A 1 123 ? -3.052 -17.408 -3.495 1.00 94.81 123 HIS A O 1
ATOM 921 N N . ARG A 1 124 ? -1.596 -18.687 -4.604 1.00 93.19 124 ARG A N 1
ATOM 922 C CA . ARG A 1 124 ? -1.410 -19.636 -3.492 1.00 93.19 124 ARG A CA 1
ATOM 923 C C . ARG A 1 124 ? -0.705 -18.984 -2.308 1.00 93.19 124 ARG A C 1
ATOM 925 O O . ARG A 1 124 ? -1.091 -19.223 -1.161 1.00 93.19 124 ARG A O 1
ATOM 932 N N . ILE A 1 125 ? 0.301 -18.150 -2.575 1.00 94.38 125 ILE A N 1
ATOM 933 C CA . ILE A 1 125 ? 0.978 -17.353 -1.545 1.00 94.38 125 ILE A CA 1
ATOM 934 C C . ILE A 1 125 ? -0.021 -16.377 -0.916 1.00 94.38 125 ILE A C 1
ATOM 936 O O . ILE A 1 125 ? -0.182 -16.393 0.305 1.00 94.38 125 ILE A O 1
ATOM 940 N N . ALA A 1 126 ? -0.759 -15.620 -1.735 1.00 93.69 126 ALA A N 1
ATOM 941 C CA . ALA A 1 126 ? -1.798 -14.701 -1.266 1.00 93.69 126 ALA A CA 1
ATOM 942 C C . ALA A 1 126 ? -2.891 -15.414 -0.448 1.00 93.69 126 ALA A C 1
ATOM 944 O O . ALA A 1 126 ? -3.338 -14.921 0.583 1.00 93.69 126 ALA A O 1
ATOM 945 N N . HIS A 1 127 ? -3.289 -16.622 -0.844 1.00 95.00 127 HIS A N 1
ATOM 946 C CA . HIS A 1 127 ? -4.278 -17.405 -0.113 1.00 95.00 127 HIS A CA 1
ATOM 947 C C . HIS A 1 127 ? -3.766 -17.789 1.284 1.00 95.00 127 HIS A C 1
ATOM 949 O O . HIS A 1 127 ? -4.514 -17.700 2.258 1.00 95.00 127 HIS A O 1
ATOM 955 N N . ARG A 1 128 ? -2.493 -18.195 1.422 1.00 94.19 128 ARG A N 1
ATOM 956 C CA . ARG A 1 128 ? -1.907 -18.489 2.745 1.00 94.19 128 ARG A CA 1
ATOM 957 C C . ARG A 1 128 ? -1.849 -17.243 3.625 1.00 94.19 128 ARG A C 1
ATOM 959 O O . ARG A 1 128 ? -2.249 -17.319 4.784 1.00 94.19 128 ARG A O 1
ATOM 966 N N . THR A 1 129 ? -1.385 -16.115 3.091 1.00 94.44 129 THR A N 1
ATOM 967 C CA . THR A 1 129 ? -1.254 -14.877 3.872 1.00 94.44 129 THR A CA 1
ATOM 968 C C . THR A 1 129 ? -2.615 -14.345 4.308 1.00 94.44 129 THR A C 1
ATOM 970 O O . THR A 1 129 ? -2.796 -14.044 5.484 1.00 94.44 129 THR A O 1
ATOM 973 N N . LEU A 1 130 ? -3.612 -14.322 3.420 1.00 94.56 130 LEU A N 1
ATOM 974 C CA . LEU A 1 130 ? -4.967 -13.889 3.772 1.00 94.56 130 LEU A CA 1
ATOM 975 C C . LEU A 1 130 ? -5.613 -14.803 4.818 1.00 94.56 130 LEU A C 1
ATOM 977 O O . LEU A 1 130 ? -6.299 -14.316 5.716 1.00 94.56 130 LEU A O 1
ATOM 981 N N . ARG A 1 131 ? -5.371 -16.119 4.758 1.00 93.56 131 ARG A N 1
ATOM 982 C CA . ARG A 1 131 ? -5.832 -17.059 5.793 1.00 93.56 131 ARG A CA 1
ATOM 983 C C . ARG A 1 131 ? -5.171 -16.807 7.143 1.00 93.56 131 ARG A C 1
ATOM 985 O O . ARG A 1 131 ? -5.865 -16.884 8.156 1.00 93.56 131 ARG A O 1
ATOM 992 N N . GLN A 1 132 ? -3.881 -16.480 7.152 1.00 94.06 132 GLN A N 1
ATOM 993 C CA . GLN A 1 132 ? -3.165 -16.107 8.370 1.00 94.06 132 GLN A CA 1
ATOM 994 C C . GLN A 1 132 ? -3.757 -14.830 8.977 1.00 94.06 132 GLN A C 1
ATOM 996 O O . GLN A 1 132 ? -4.189 -14.845 10.126 1.00 94.06 132 GLN A O 1
ATOM 1001 N N . VAL A 1 133 ? -3.923 -13.776 8.173 1.00 92.25 133 VAL A N 1
ATOM 1002 C CA . VAL A 1 133 ? -4.554 -12.516 8.606 1.00 92.25 133 VAL A CA 1
ATOM 1003 C C . VAL A 1 133 ? -5.966 -12.755 9.150 1.00 92.25 133 VAL A C 1
ATOM 1005 O O . VAL A 1 133 ? -6.359 -12.181 10.164 1.00 92.25 133 VAL A O 1
ATOM 1008 N N . GLN A 1 134 ? -6.742 -13.640 8.521 1.00 93.00 134 GLN A N 1
ATOM 1009 C CA . GLN A 1 134 ? -8.083 -13.985 8.989 1.00 93.00 134 GLN A CA 1
ATOM 1010 C C . GLN A 1 134 ? -8.072 -14.714 10.347 1.00 93.00 134 GLN A C 1
ATOM 1012 O O . GLN A 1 134 ? -9.020 -14.576 11.123 1.00 93.00 134 GLN A O 1
ATOM 1017 N N . ALA A 1 135 ? -7.042 -15.514 10.636 1.00 89.81 135 ALA A N 1
ATOM 1018 C CA . ALA A 1 135 ? -6.862 -16.166 11.931 1.00 89.81 135 ALA A CA 1
ATOM 1019 C C . ALA A 1 135 ? -6.454 -15.151 13.009 1.00 89.81 135 ALA A C 1
ATOM 1021 O O . ALA A 1 135 ? -7.068 -15.118 14.076 1.00 89.81 135 ALA A O 1
ATOM 1022 N N . ASP A 1 136 ? -5.512 -14.267 12.687 1.00 90.06 136 ASP A N 1
ATOM 1023 C CA . ASP A 1 136 ? -5.015 -13.231 13.595 1.00 90.06 136 ASP A CA 1
ATOM 1024 C C . ASP A 1 136 ? -6.118 -12.232 13.966 1.00 90.06 136 ASP A C 1
ATOM 1026 O O . ASP A 1 136 ? -6.319 -11.896 15.131 1.00 90.06 136 ASP A O 1
ATOM 1030 N N . LEU A 1 137 ? -6.938 -11.818 12.997 1.00 87.44 137 LEU A N 1
ATOM 1031 C CA . LEU A 1 137 ? -8.056 -10.911 13.258 1.00 87.44 137 LEU A CA 1
ATOM 1032 C C . LEU A 1 137 ? -9.129 -11.558 14.152 1.00 87.44 137 LEU A C 1
ATOM 1034 O O . LEU A 1 137 ? -9.815 -10.879 14.926 1.00 87.44 137 LEU A O 1
ATOM 1038 N N . ARG A 1 138 ? -9.286 -12.887 14.080 1.00 86.56 138 ARG A N 1
ATOM 1039 C CA . ARG A 1 138 ? -10.169 -13.627 14.990 1.00 86.56 138 ARG A CA 1
ATOM 1040 C C . ARG A 1 138 ? -9.595 -13.657 16.403 1.00 86.56 138 ARG A C 1
ATOM 1042 O O . ARG A 1 138 ? -10.346 -13.310 17.316 1.00 86.56 138 ARG A O 1
ATOM 1049 N N . SER A 1 139 ? -8.311 -13.983 16.561 1.00 85.56 139 SER A N 1
ATOM 1050 C CA . SER A 1 139 ? -7.644 -14.124 17.862 1.00 85.56 139 SER A CA 1
ATOM 1051 C C . SER A 1 139 ? -7.374 -12.793 18.572 1.00 85.56 139 SER A C 1
ATOM 1053 O O . SER A 1 139 ? -7.460 -12.756 19.794 1.00 85.56 139 SER A O 1
ATOM 1055 N N . ALA A 1 140 ? -7.162 -11.689 17.849 1.00 76.19 140 ALA A N 1
ATOM 1056 C CA . ALA A 1 140 ? -6.852 -10.375 18.430 1.00 76.19 140 ALA A CA 1
ATOM 1057 C C . ALA A 1 140 ? -7.921 -9.853 19.419 1.00 76.19 140 ALA A C 1
ATOM 1059 O O . ALA A 1 140 ? -7.611 -9.229 20.430 1.00 76.19 140 ALA A O 1
ATOM 1060 N N . SER A 1 141 ? -9.200 -10.156 19.173 1.00 62.91 141 SER A N 1
ATOM 1061 C CA . SER A 1 141 ? -10.284 -9.810 20.114 1.00 62.91 141 SER A CA 1
ATOM 1062 C C . SER A 1 141 ? -10.290 -10.714 21.342 1.00 62.91 141 SER A C 1
ATOM 1064 O O . SER A 1 141 ? -10.695 -10.279 22.415 1.00 62.91 141 SER A O 1
ATOM 1066 N N . THR A 1 142 ? -9.862 -11.967 21.188 1.00 59.66 142 THR A N 1
ATOM 1067 C CA . THR A 1 142 ? -9.747 -12.919 22.293 1.00 59.66 142 THR A CA 1
ATOM 1068 C C . THR A 1 142 ? -8.575 -12.539 23.187 1.00 59.66 142 THR A C 1
ATOM 1070 O O . THR A 1 142 ? -8.722 -12.568 24.402 1.00 59.66 142 THR A O 1
ATOM 1073 N N . THR A 1 143 ? -7.439 -12.121 22.623 1.00 60.28 143 THR A N 1
ATOM 1074 C CA . THR A 1 143 ? -6.272 -11.686 23.403 1.00 60.28 143 THR A CA 1
ATOM 1075 C C . THR A 1 143 ? -6.551 -10.404 24.177 1.00 60.28 143 THR A C 1
ATOM 1077 O O . THR A 1 143 ? -6.188 -10.333 25.345 1.00 60.28 143 THR A O 1
ATOM 1080 N N . GLN A 1 144 ? -7.260 -9.437 23.586 1.00 59.56 144 GLN A N 1
ATOM 1081 C CA . GLN A 1 144 ? -7.660 -8.214 24.287 1.00 59.56 144 GLN A CA 1
ATOM 1082 C C . GLN A 1 144 ? -8.660 -8.508 25.415 1.00 59.56 144 GLN A C 1
ATOM 1084 O O . GLN A 1 144 ? -8.420 -8.122 26.550 1.00 59.56 144 GLN A O 1
ATOM 1089 N N . ALA A 1 145 ? -9.694 -9.318 25.155 1.00 58.62 145 ALA A N 1
ATOM 1090 C CA . ALA A 1 145 ? -10.635 -9.746 26.194 1.00 58.62 145 ALA A CA 1
ATOM 1091 C C . ALA A 1 145 ? -9.974 -10.586 27.305 1.00 58.62 145 ALA A C 1
ATOM 1093 O O . ALA A 1 145 ? -10.381 -10.515 28.463 1.00 58.62 145 ALA A O 1
ATOM 1094 N N . THR A 1 146 ? -8.952 -11.382 26.967 1.00 57.56 146 THR A N 1
ATOM 1095 C CA . THR A 1 146 ? -8.184 -12.149 27.957 1.00 57.56 146 THR A CA 1
ATOM 1096 C C . THR A 1 146 ? -7.349 -11.204 28.810 1.00 57.56 146 THR A C 1
ATOM 1098 O O . THR A 1 146 ? -7.458 -11.258 30.023 1.00 57.56 146 THR A O 1
ATOM 1101 N N . LEU A 1 147 ? -6.588 -10.282 28.218 1.00 57.03 147 LEU A N 1
ATOM 1102 C CA . LEU A 1 147 ? -5.826 -9.289 28.983 1.00 57.03 147 LEU A CA 1
ATOM 1103 C C . LEU A 1 147 ? -6.735 -8.437 29.883 1.00 57.03 147 LEU A C 1
ATOM 1105 O O . LEU A 1 147 ? -6.446 -8.294 31.068 1.00 57.03 147 LEU A O 1
ATOM 1109 N N . ASP A 1 148 ? -7.877 -7.976 29.374 1.00 57.19 148 ASP A N 1
ATOM 1110 C CA . ASP A 1 148 ? -8.860 -7.201 30.142 1.00 57.19 148 ASP A CA 1
ATOM 1111 C C . ASP A 1 148 ? -9.479 -7.999 31.305 1.00 57.19 148 ASP A C 1
ATOM 1113 O O . ASP A 1 148 ? -9.873 -7.422 32.318 1.00 57.19 148 ASP A O 1
ATOM 1117 N N . SER A 1 149 ? -9.568 -9.328 31.185 1.00 60.22 149 SER A N 1
ATOM 1118 C CA . SER A 1 149 ? -10.012 -10.210 32.271 1.00 60.22 149 SER A CA 1
ATOM 1119 C C . SER A 1 149 ? -8.941 -10.438 33.338 1.00 60.22 149 SER A C 1
ATOM 1121 O O . SER A 1 149 ? -9.293 -10.835 34.444 1.00 60.22 149 SER A O 1
ATOM 1123 N N . TRP A 1 150 ? -7.661 -10.260 33.009 1.00 59.34 150 TRP A N 1
ATOM 1124 C CA . TRP A 1 150 ? -6.546 -10.425 33.949 1.00 59.34 150 TRP A CA 1
ATOM 1125 C C . TRP A 1 150 ? -6.179 -9.105 34.640 1.00 59.34 150 TRP A C 1
ATOM 1127 O O . TRP A 1 150 ? -5.537 -9.118 35.685 1.00 59.34 150 TRP A O 1
ATOM 1137 N N . LEU A 1 151 ? -6.578 -7.973 34.055 1.00 61.34 151 LEU A N 1
ATOM 1138 C CA . LEU A 1 151 ? -6.370 -6.615 34.569 1.00 61.34 151 LEU A CA 1
ATOM 1139 C C . LEU A 1 151 ? -7.528 -6.098 35.453 1.00 61.34 151 LEU A C 1
ATOM 1141 O O . LEU A 1 151 ? -7.500 -4.936 35.857 1.00 61.34 151 LEU A O 1
ATOM 1145 N N . LYS A 1 152 ? -8.528 -6.937 35.756 1.00 45.62 152 LYS A N 1
ATOM 1146 C CA . LYS A 1 152 ? -9.593 -6.686 36.746 1.00 45.62 152 LYS A CA 1
ATOM 1147 C C . LYS A 1 152 ? -9.345 -7.483 38.017 1.00 45.62 152 LYS A C 1
ATOM 1149 O O . LYS A 1 152 ? -9.627 -6.922 39.096 1.00 45.62 152 LYS A O 1
#

Radius of gyration: 27.43 Å; chains: 1; bounding box: 57×56×61 Å

Foldseek 3Di:
DVVVVVVVVPDDPVNVCVVCVVVCPPPDDDDDDDDDDDPPPVVVVPPDDDDDDVVCVVPVPDPDPPVPPPDDPVNVVVCVVPVDDDDDDDPDPDPPPPPDDLVRVLVVLVVVLVPQDPVDPVSVVVNVVSVVVSVCSVCVVVVVVVVVVVVD

Secondary structure (DSSP, 8-state):
-HHHHHHHHH--HHHHHHHTGGGTTTS-S---------TTSSGGGS--SSPPPHHHHHS-TT--TTTT----HHHHHHHHH-S--S---------------HHHHHHHHHHHHHT--TTSHHHHHHHHHHHHHHHHHHHHHHHHHHHHHH--

Sequence (152 aa):
MRWSLAAWSEISSATIANCFRHTGLMDGPALPTSGGENEAGTVGQLPLRNPMSIASLLNPAEEEETAHAELTDAEIIKLVEDPYGEEEGAAEAEEEVEKHSKAEKLASLSLSIALLDLSQESHRIAHRTLRQVQADLRSASTTQATLDSWLK

pLDDT: mean 70.69, std 16.63, range [36.19, 95.88]